Protein AF-A0A948KD17-F1 (afdb_monomer)

pLDDT: mean 96.48, std 3.89, range [73.0, 98.5]

Secondary structure (DSSP, 8-state):
-HHHHHHHHHHHHHHHTTSTTSTTHHHHHHHTTS-HHHHGGGTTSHHHHHHHHHHHHHHHHS---HHHHHHHHHHHHHHHHHHHHHHHHHH-

Radius of gyration: 13.57 Å; Cα contacts (8 Å, |Δi|>4): 105; chains: 1; bounding box: 33×27×33 Å

Solvent-accessible surface area (backbone atoms only — not comparable to full-atom values): 4802 Å² total; per-residue (Å²): 110,71,65,43,54,53,54,17,48,53,37,28,47,53,26,65,33,23,42,91,94,35,91,36,21,67,58,40,60,57,42,66,73,47,60,65,88,58,15,27,48,73,39,70,28,40,46,46,20,12,29,48,50,39,46,52,50,42,69,75,74,43,82,95,43,71,69,60,47,53,49,48,20,50,52,14,28,52,50,31,52,51,50,52,53,52,52,56,60,73,75,104

Sequence (92 aa):
MIEILKISLIAYMFVALGEKGKIFHFYRRMICRLPEWLCRPLGGCSICFTGQVCLWYFIITKPFNIVELLFFVSAGIFASMIYNKI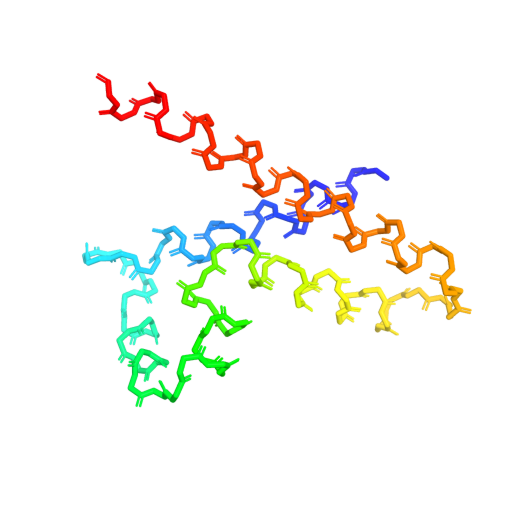YSFLIN

Structure (mmCIF, N/CA/C/O backbone):
data_AF-A0A948KD17-F1
#
_entry.id   AF-A0A948KD17-F1
#
loop_
_atom_site.group_PDB
_atom_site.id
_atom_site.type_symbol
_atom_site.label_atom_id
_atom_site.label_alt_id
_atom_site.label_comp_id
_atom_site.label_asym_id
_atom_site.label_entity_id
_atom_site.label_seq_id
_atom_site.pdbx_PDB_ins_code
_atom_site.Cartn_x
_atom_site.Cartn_y
_atom_site.Cartn_z
_atom_site.occupancy
_atom_site.B_iso_or_equiv
_atom_site.auth_seq_id
_atom_site.auth_comp_id
_atom_site.auth_asym_id
_atom_site.auth_atom_id
_atom_site.pdbx_PDB_model_num
ATOM 1 N N . MET A 1 1 ? -1.591 6.800 15.219 1.00 73.00 1 MET A N 1
ATOM 2 C CA . MET A 1 1 ? -0.824 7.704 14.324 1.00 73.00 1 MET A CA 1
ATOM 3 C C . MET A 1 1 ? 0.488 7.101 13.835 1.00 73.00 1 MET A C 1
ATOM 5 O O . MET A 1 1 ? 0.645 6.989 12.630 1.00 73.00 1 MET A O 1
ATOM 9 N N . ILE A 1 2 ? 1.408 6.672 14.712 1.00 91.75 2 ILE A N 1
ATOM 10 C CA . ILE A 1 2 ? 2.707 6.103 14.285 1.00 91.75 2 ILE A CA 1
ATOM 11 C C . ILE A 1 2 ? 2.540 4.878 13.365 1.00 91.75 2 ILE A C 1
ATOM 13 O O . ILE A 1 2 ? 3.262 4.753 12.381 1.00 91.75 2 ILE A O 1
ATOM 17 N N . GLU A 1 3 ? 1.575 3.998 13.651 1.00 94.56 3 GLU A N 1
ATOM 18 C CA . GLU A 1 3 ? 1.284 2.828 12.804 1.00 94.56 3 GLU A CA 1
ATOM 19 C C . GLU A 1 3 ? 0.906 3.223 11.372 1.00 94.56 3 GLU A C 1
ATOM 21 O O . GLU A 1 3 ? 1.457 2.663 10.432 1.00 94.56 3 GLU A O 1
ATOM 26 N N . ILE A 1 4 ? 0.039 4.232 11.207 1.00 95.94 4 ILE A N 1
ATOM 27 C CA . ILE A 1 4 ? -0.395 4.730 9.892 1.00 95.94 4 ILE A CA 1
ATOM 28 C C . ILE A 1 4 ? 0.827 5.121 9.066 1.00 95.94 4 ILE A C 1
ATOM 30 O O . ILE A 1 4 ? 0.976 4.625 7.958 1.00 95.94 4 ILE A O 1
ATOM 34 N N . LEU A 1 5 ? 1.726 5.929 9.642 1.00 97.25 5 LEU A N 1
ATOM 35 C CA . LEU A 1 5 ? 2.940 6.395 8.967 1.00 97.25 5 LEU A CA 1
ATOM 36 C C . LEU A 1 5 ? 3.871 5.243 8.577 1.00 97.25 5 LEU A C 1
ATOM 38 O O . LEU A 1 5 ? 4.403 5.231 7.470 1.00 97.25 5 LEU A O 1
ATOM 42 N N . LYS A 1 6 ? 4.068 4.263 9.468 1.00 97.88 6 LYS A N 1
ATOM 43 C CA . LYS A 1 6 ? 4.903 3.088 9.179 1.00 97.88 6 LYS A CA 1
ATOM 44 C C . LYS A 1 6 ? 4.333 2.287 8.010 1.00 97.88 6 LYS A C 1
ATOM 46 O O . LYS A 1 6 ? 5.054 1.994 7.060 1.00 97.88 6 LYS A O 1
ATOM 51 N N . ILE A 1 7 ? 3.043 1.959 8.067 1.00 98.19 7 ILE A N 1
ATOM 52 C CA . ILE A 1 7 ? 2.376 1.154 7.041 1.00 98.19 7 ILE A CA 1
ATOM 53 C C . ILE A 1 7 ? 2.318 1.907 5.709 1.00 98.19 7 ILE A C 1
ATOM 55 O O . ILE A 1 7 ? 2.663 1.336 4.673 1.00 98.19 7 ILE A O 1
ATOM 59 N N . SER A 1 8 ? 1.962 3.196 5.720 1.00 98.06 8 SER A N 1
ATOM 60 C CA . SER A 1 8 ? 1.918 4.009 4.504 1.00 98.06 8 SER A CA 1
ATOM 61 C C . SER A 1 8 ? 3.288 4.148 3.857 1.00 98.06 8 SER A C 1
ATOM 63 O O . SER A 1 8 ? 3.383 4.057 2.635 1.00 98.06 8 SER A O 1
ATOM 65 N N . LEU A 1 9 ? 4.349 4.329 4.652 1.00 98.25 9 LEU A N 1
ATOM 66 C CA . LEU A 1 9 ? 5.715 4.439 4.146 1.00 98.25 9 LEU A CA 1
ATOM 67 C C . LEU A 1 9 ? 6.192 3.121 3.531 1.00 98.25 9 LEU A C 1
ATOM 69 O O . LEU A 1 9 ? 6.736 3.133 2.432 1.00 98.25 9 LEU A O 1
ATOM 73 N N . ILE A 1 10 ? 5.955 1.984 4.193 1.00 98.19 10 ILE A N 1
ATOM 74 C CA . ILE A 1 10 ? 6.304 0.662 3.647 1.00 98.19 10 ILE A CA 1
ATOM 75 C C . ILE A 1 10 ? 5.581 0.430 2.315 1.00 98.19 10 ILE A C 1
ATOM 77 O O . ILE A 1 10 ? 6.216 0.055 1.328 1.00 98.19 10 ILE A O 1
ATOM 81 N N . ALA A 1 11 ? 4.274 0.705 2.260 1.00 98.31 11 ALA A N 1
ATOM 82 C CA . ALA A 1 11 ? 3.487 0.550 1.041 1.00 98.31 11 ALA A CA 1
ATOM 83 C C . ALA A 1 11 ? 3.971 1.479 -0.086 1.00 98.31 11 ALA A C 1
ATOM 85 O O . ALA A 1 11 ? 4.130 1.048 -1.228 1.00 98.31 11 ALA A O 1
ATOM 86 N N . TYR A 1 12 ? 4.272 2.738 0.235 1.00 98.12 12 TYR A N 1
ATOM 87 C CA . TYR A 1 12 ? 4.842 3.689 -0.715 1.00 98.12 12 TYR A CA 1
ATOM 88 C C . TYR A 1 12 ? 6.185 3.198 -1.270 1.00 98.12 12 TYR A C 1
ATOM 90 O O . TYR A 1 12 ? 6.387 3.162 -2.486 1.00 98.12 12 TYR A O 1
ATOM 98 N N . MET A 1 13 ? 7.089 2.776 -0.382 1.00 97.88 13 MET A N 1
ATOM 99 C CA . MET A 1 13 ? 8.421 2.303 -0.749 1.00 97.88 13 MET A CA 1
ATOM 100 C C . MET A 1 13 ? 8.362 1.051 -1.613 1.00 97.88 13 MET A C 1
ATOM 102 O O . MET A 1 13 ? 9.141 0.943 -2.554 1.00 97.88 13 MET A O 1
ATOM 106 N N . PHE A 1 14 ? 7.419 0.144 -1.360 1.00 98.00 14 PHE A N 1
ATOM 107 C CA . PHE A 1 14 ? 7.197 -1.022 -2.211 1.00 98.00 14 PHE A CA 1
ATOM 108 C C . PHE A 1 14 ? 6.937 -0.622 -3.673 1.00 98.00 14 PHE A C 1
ATOM 110 O O . PHE A 1 14 ? 7.573 -1.155 -4.584 1.00 98.00 14 PHE A O 1
ATOM 117 N N . VAL A 1 15 ? 6.079 0.379 -3.904 1.00 97.56 15 VAL A N 1
ATOM 118 C CA . VAL A 1 15 ? 5.804 0.892 -5.257 1.00 97.56 15 VAL A CA 1
ATOM 119 C C . VAL A 1 15 ? 7.008 1.638 -5.839 1.00 97.56 15 VAL A C 1
ATOM 121 O O . VAL A 1 15 ? 7.374 1.405 -6.995 1.00 97.56 15 VAL A O 1
ATOM 124 N N . ALA A 1 16 ? 7.665 2.490 -5.046 1.00 96.00 16 ALA A N 1
ATOM 125 C CA . ALA A 1 16 ? 8.840 3.255 -5.475 1.00 96.00 16 ALA A CA 1
ATOM 126 C C . ALA A 1 16 ? 10.022 2.348 -5.866 1.00 96.00 16 ALA A C 1
ATOM 128 O O . ALA A 1 16 ? 10.753 2.630 -6.819 1.00 96.00 16 ALA A O 1
ATOM 129 N N . LEU A 1 17 ? 10.191 1.229 -5.160 1.00 96.81 17 LEU A N 1
ATOM 130 C CA . LEU A 1 17 ? 11.171 0.178 -5.439 1.00 96.81 17 LEU A CA 1
ATOM 131 C C . LEU A 1 17 ? 10.741 -0.766 -6.578 1.00 96.81 17 LEU A C 1
ATOM 133 O O . LEU A 1 17 ? 11.488 -1.679 -6.928 1.00 96.81 17 LEU A O 1
ATOM 137 N N . GLY A 1 18 ? 9.572 -0.544 -7.183 1.00 96.75 18 GLY A N 1
ATOM 138 C CA . GLY A 1 18 ? 9.115 -1.238 -8.388 1.00 96.75 18 GLY A CA 1
ATOM 139 C C . GLY A 1 18 ? 9.620 -0.627 -9.702 1.00 96.75 18 GLY A C 1
ATOM 140 O O . GLY A 1 18 ? 9.404 -1.196 -10.772 1.00 96.75 18 GLY A O 1
ATOM 141 N N . GLU A 1 19 ? 10.253 0.547 -9.671 1.00 94.06 19 GLU A N 1
ATOM 142 C CA . GLU A 1 19 ? 10.818 1.182 -10.872 1.00 94.06 19 GLU A CA 1
ATOM 143 C C . GLU A 1 19 ? 11.914 0.341 -11.545 1.00 94.06 19 GLU A C 1
ATOM 145 O O . GLU A 1 19 ? 12.482 -0.579 -10.955 1.00 94.06 19 GLU A O 1
ATOM 150 N N . LYS A 1 20 ? 12.206 0.651 -12.815 1.00 94.75 20 LYS A N 1
ATOM 151 C CA . LYS A 1 20 ? 13.205 -0.074 -13.608 1.00 94.75 20 LYS A CA 1
ATOM 152 C C . LYS A 1 20 ? 14.565 -0.052 -12.906 1.00 94.75 20 LYS A C 1
ATOM 154 O O . LYS A 1 20 ? 15.064 1.007 -12.551 1.00 94.75 20 LYS A O 1
ATOM 159 N N . GLY A 1 21 ? 15.149 -1.236 -12.729 1.00 95.12 21 GLY A N 1
ATOM 160 C CA . GLY A 1 21 ? 16.445 -1.410 -12.067 1.00 95.12 21 GLY A CA 1
ATOM 161 C C . GLY A 1 21 ? 16.388 -1.546 -10.541 1.00 95.12 21 GLY A C 1
ATOM 162 O O . GLY A 1 21 ? 17.434 -1.726 -9.930 1.00 95.12 21 GLY A O 1
ATOM 163 N N . LYS A 1 22 ? 15.202 -1.501 -9.917 1.00 96.44 22 LYS A N 1
ATOM 164 C CA . LYS A 1 22 ? 15.037 -1.680 -8.465 1.00 96.44 22 LYS A CA 1
ATOM 165 C C . LYS A 1 22 ? 14.507 -3.078 -8.109 1.00 96.44 22 LYS A C 1
ATOM 167 O O . LYS A 1 22 ? 14.023 -3.816 -8.968 1.00 96.44 22 LYS A O 1
ATOM 172 N N . ILE A 1 23 ? 14.602 -3.444 -6.829 1.00 97.06 23 ILE A N 1
ATOM 173 C CA . ILE A 1 23 ? 14.378 -4.816 -6.334 1.00 97.06 23 ILE A CA 1
ATOM 174 C C . ILE A 1 23 ? 12.991 -5.393 -6.665 1.00 97.06 23 ILE A C 1
ATOM 176 O O . ILE A 1 23 ? 12.882 -6.575 -6.981 1.00 97.06 23 ILE A O 1
ATOM 180 N N . PHE A 1 24 ? 11.934 -4.575 -6.680 1.00 97.62 24 PHE A N 1
ATOM 181 C CA . PHE A 1 24 ? 10.573 -5.028 -6.997 1.00 97.62 24 PHE A CA 1
ATOM 182 C C . PHE A 1 24 ? 10.188 -4.811 -8.466 1.00 97.62 24 PHE A C 1
ATOM 184 O O . PHE A 1 24 ? 9.019 -4.953 -8.831 1.00 97.62 24 PHE A O 1
ATOM 191 N N . HIS A 1 25 ? 11.149 -4.504 -9.345 1.00 97.31 25 HIS A N 1
ATOM 192 C CA . HIS A 1 25 ? 10.870 -4.272 -10.762 1.00 97.31 25 HIS A CA 1
ATOM 193 C C . HIS A 1 25 ? 10.191 -5.464 -11.443 1.00 97.31 25 HIS A C 1
ATOM 195 O O . HIS A 1 25 ? 9.261 -5.290 -12.233 1.00 97.31 25 HIS A O 1
ATOM 201 N N . PHE A 1 26 ? 10.634 -6.680 -11.118 1.00 97.38 26 PHE A N 1
ATOM 202 C CA . PHE A 1 26 ? 10.041 -7.904 -11.650 1.00 97.38 26 PHE A CA 1
ATOM 203 C C . PHE A 1 26 ? 8.558 -8.019 -11.278 1.00 97.38 26 PHE A C 1
ATOM 205 O O . PHE A 1 26 ? 7.720 -8.230 -12.153 1.00 97.38 26 PHE A O 1
ATOM 212 N N . TYR A 1 27 ? 8.228 -7.784 -10.005 1.00 97.56 27 TYR A N 1
ATOM 213 C CA . TYR A 1 27 ? 6.848 -7.768 -9.527 1.00 97.56 27 TYR A CA 1
ATOM 214 C C . TYR A 1 27 ? 6.009 -6.719 -10.262 1.00 97.56 27 TYR A C 1
ATOM 216 O O . TYR A 1 27 ? 4.970 -7.060 -10.827 1.00 97.56 27 TYR A O 1
ATOM 224 N N . ARG A 1 28 ? 6.501 -5.473 -10.356 1.00 96.94 28 ARG A N 1
ATOM 225 C CA . ARG A 1 28 ? 5.806 -4.396 -11.077 1.00 96.94 28 ARG A CA 1
ATOM 226 C C . ARG A 1 28 ? 5.531 -4.778 -12.532 1.00 96.94 28 ARG A C 1
ATOM 228 O O . ARG A 1 28 ? 4.418 -4.601 -13.012 1.00 96.94 28 ARG A O 1
ATOM 235 N N . ARG A 1 29 ? 6.509 -5.367 -13.229 1.00 97.38 29 ARG A N 1
ATOM 236 C CA . ARG A 1 29 ? 6.329 -5.849 -14.610 1.00 97.38 29 ARG A CA 1
ATOM 237 C C . ARG A 1 29 ? 5.248 -6.918 -14.736 1.00 97.38 29 ARG A C 1
ATOM 239 O O . ARG A 1 29 ? 4.560 -6.930 -15.752 1.00 97.38 29 ARG A O 1
ATOM 246 N N . MET A 1 30 ? 5.119 -7.814 -13.758 1.00 97.88 30 MET A N 1
ATOM 247 C CA . MET A 1 30 ? 4.071 -8.835 -13.770 1.00 97.88 30 MET A CA 1
ATOM 248 C C . MET A 1 30 ? 2.688 -8.208 -13.594 1.00 97.88 30 MET A C 1
ATOM 250 O O . MET A 1 30 ? 1.814 -8.440 -14.427 1.00 97.88 30 MET A O 1
ATOM 254 N N . ILE A 1 31 ? 2.497 -7.375 -12.566 1.00 97.62 31 ILE A N 1
ATOM 255 C CA . ILE A 1 31 ? 1.182 -6.784 -12.275 1.00 97.62 31 ILE A CA 1
ATOM 256 C C . ILE A 1 31 ? 0.742 -5.762 -13.327 1.00 97.62 31 ILE A C 1
ATOM 258 O O . ILE A 1 31 ? -0.450 -5.637 -13.583 1.00 97.62 31 ILE A O 1
ATOM 262 N N . CYS A 1 32 ? 1.676 -5.088 -14.006 1.00 96.25 32 CYS A N 1
ATOM 263 C CA . CYS A 1 32 ? 1.356 -4.158 -15.092 1.00 96.25 32 CYS A CA 1
ATOM 264 C C . CYS A 1 32 ? 0.813 -4.838 -16.360 1.00 96.25 32 CYS A C 1
ATOM 266 O O . CYS A 1 32 ? 0.410 -4.137 -17.281 1.00 96.25 32 CYS A O 1
ATOM 268 N N . ARG A 1 33 ? 0.783 -6.177 -16.423 1.00 97.75 33 ARG A N 1
ATOM 269 C CA . ARG A 1 33 ? 0.079 -6.924 -17.482 1.00 97.75 33 ARG A CA 1
ATOM 270 C C . ARG A 1 33 ? -1.414 -7.097 -17.199 1.00 97.75 33 ARG A C 1
ATOM 272 O O . ARG A 1 33 ? -2.150 -7.523 -18.082 1.00 97.75 33 ARG A O 1
ATOM 279 N N . LEU A 1 34 ? -1.846 -6.827 -15.969 1.00 97.81 34 LEU A N 1
ATOM 280 C CA . LEU A 1 34 ? -3.241 -6.925 -15.557 1.00 97.81 34 LEU A CA 1
ATOM 281 C C . LEU A 1 34 ? -4.015 -5.665 -15.979 1.00 97.81 34 LEU A C 1
ATOM 283 O O . LEU A 1 34 ? -3.405 -4.610 -16.177 1.00 97.81 34 LEU A O 1
ATOM 287 N N . PRO A 1 35 ? -5.356 -5.736 -16.056 1.00 98.06 35 PRO A N 1
ATOM 288 C CA . PRO A 1 35 ? -6.195 -4.557 -16.241 1.00 98.06 35 PRO A CA 1
ATOM 289 C C . PRO A 1 35 ? -5.890 -3.463 -15.212 1.00 98.06 35 PRO A C 1
ATOM 291 O O . PRO A 1 35 ? -5.574 -3.755 -14.056 1.00 98.06 35 PRO A O 1
ATOM 294 N N . GLU A 1 36 ? -6.031 -2.197 -15.609 1.00 96.25 36 GLU A N 1
ATOM 295 C CA . GLU A 1 36 ? -5.629 -1.047 -14.788 1.00 96.25 36 GLU A CA 1
ATOM 296 C C . GLU A 1 36 ? -6.275 -1.044 -13.393 1.00 96.25 36 GLU A C 1
ATOM 298 O O . GLU A 1 36 ? -5.594 -0.778 -12.399 1.00 96.25 36 GLU A O 1
ATOM 303 N N . TRP A 1 37 ? -7.560 -1.403 -13.312 1.00 96.31 37 TRP A N 1
ATOM 304 C CA . TRP A 1 37 ? -8.313 -1.458 -12.055 1.00 96.31 37 TRP A CA 1
ATOM 305 C C . TRP A 1 37 ? -7.714 -2.436 -11.036 1.00 96.31 37 TRP A C 1
ATOM 307 O O . TRP A 1 37 ? -7.864 -2.224 -9.837 1.00 96.31 37 TRP A O 1
ATOM 317 N N . LEU A 1 38 ? -7.006 -3.471 -11.500 1.00 96.69 38 LEU A N 1
ATOM 318 C CA . LEU A 1 38 ? -6.341 -4.461 -10.656 1.00 96.69 38 LEU A CA 1
ATOM 319 C C . LEU A 1 38 ? -4.857 -4.127 -10.458 1.00 96.69 38 LEU A C 1
ATOM 321 O O . LEU A 1 38 ? -4.330 -4.247 -9.356 1.00 96.69 38 LEU A O 1
ATOM 325 N N . CYS A 1 39 ? -4.188 -3.646 -11.505 1.00 98.00 39 CYS A N 1
ATOM 326 C CA . CYS A 1 39 ? -2.789 -3.229 -11.450 1.00 98.00 39 CYS A CA 1
ATOM 327 C C . CYS A 1 39 ? -2.559 -2.113 -10.414 1.00 98.00 39 CYS A C 1
ATOM 329 O O . CYS A 1 39 ? -1.639 -2.200 -9.596 1.00 98.00 39 CYS A O 1
ATOM 331 N N . ARG A 1 40 ? -3.408 -1.075 -10.404 1.00 97.50 40 ARG A N 1
ATOM 332 C CA . ARG A 1 40 ? -3.278 0.080 -9.498 1.00 97.50 40 ARG A CA 1
ATOM 333 C C . ARG A 1 40 ? -3.219 -0.315 -8.012 1.00 97.50 40 ARG A C 1
ATOM 335 O O . ARG A 1 40 ? -2.208 0.010 -7.383 1.00 97.50 40 ARG A O 1
ATOM 342 N N . PRO A 1 41 ? -4.225 -1.006 -7.438 1.00 97.31 41 PRO A N 1
ATOM 343 C CA . PRO A 1 41 ? -4.227 -1.382 -6.024 1.00 97.31 41 PRO A CA 1
ATOM 344 C C . PRO A 1 41 ? -3.230 -2.489 -5.670 1.00 97.31 41 PRO A C 1
ATOM 346 O O . PRO A 1 41 ? -3.011 -2.706 -4.486 1.00 97.31 41 PRO A O 1
ATOM 349 N N . LEU A 1 42 ? -2.621 -3.174 -6.648 1.00 97.44 42 LEU A N 1
ATOM 350 C CA . LEU A 1 42 ? -1.576 -4.182 -6.418 1.00 97.44 42 LEU A CA 1
ATOM 351 C C . LEU A 1 42 ? -0.152 -3.611 -6.399 1.00 97.44 42 LEU A C 1
ATOM 353 O O . LEU A 1 42 ? 0.795 -4.348 -6.166 1.00 97.44 42 LEU A O 1
ATOM 357 N N . GLY A 1 43 ? 0.032 -2.311 -6.626 1.00 96.75 43 GLY A N 1
ATOM 358 C CA . GLY A 1 43 ? 1.361 -1.687 -6.606 1.00 96.75 43 GLY A CA 1
ATOM 359 C C . GLY A 1 43 ? 1.720 -0.939 -7.886 1.00 96.75 43 GLY A C 1
ATOM 360 O O . GLY A 1 43 ? 2.848 -0.475 -8.030 1.00 96.75 43 GLY A O 1
ATOM 361 N N . GLY A 1 44 ? 0.772 -0.789 -8.816 1.00 96.69 44 GLY A N 1
ATOM 362 C CA . GLY A 1 44 ? 0.904 0.103 -9.969 1.00 96.69 44 GLY A CA 1
ATOM 363 C C . GLY A 1 44 ? 0.764 1.589 -9.613 1.00 96.69 44 GLY A C 1
ATOM 364 O O . GLY A 1 44 ? 1.235 2.439 -10.365 1.00 96.69 44 GLY A O 1
ATOM 365 N N . CYS A 1 45 ? 0.150 1.913 -8.470 1.00 97.12 45 CYS A N 1
ATOM 366 C CA . CYS A 1 45 ? -0.013 3.274 -7.958 1.00 97.12 45 CYS A CA 1
ATOM 367 C C . CYS A 1 45 ? 0.275 3.310 -6.451 1.00 97.12 45 CYS A C 1
ATOM 369 O O . CYS A 1 45 ? -0.336 2.554 -5.697 1.00 97.12 45 CYS A O 1
ATOM 371 N N . SER A 1 46 ? 1.167 4.204 -6.005 1.00 97.50 46 SER A N 1
ATOM 372 C CA . SER A 1 46 ? 1.562 4.321 -4.591 1.00 97.50 46 SER A CA 1
ATOM 373 C C . SER A 1 46 ? 0.375 4.666 -3.695 1.00 97.50 46 SER A C 1
ATOM 375 O O . SER A 1 46 ? 0.185 4.040 -2.660 1.00 97.50 46 SER A O 1
ATOM 377 N N . ILE A 1 47 ? -0.485 5.585 -4.133 1.00 98.06 47 ILE A N 1
ATOM 378 C CA . ILE A 1 47 ? -1.665 6.018 -3.375 1.00 98.06 47 ILE A CA 1
ATOM 379 C C . ILE A 1 47 ? -2.688 4.877 -3.254 1.00 98.06 47 ILE A C 1
ATOM 381 O O . ILE A 1 47 ? -3.164 4.584 -2.157 1.00 98.06 47 ILE A O 1
ATOM 385 N N . CYS A 1 48 ? -2.999 4.200 -4.366 1.00 98.00 48 CYS A N 1
ATOM 386 C CA . CYS A 1 48 ? -3.964 3.097 -4.379 1.00 98.00 48 CYS A CA 1
ATOM 387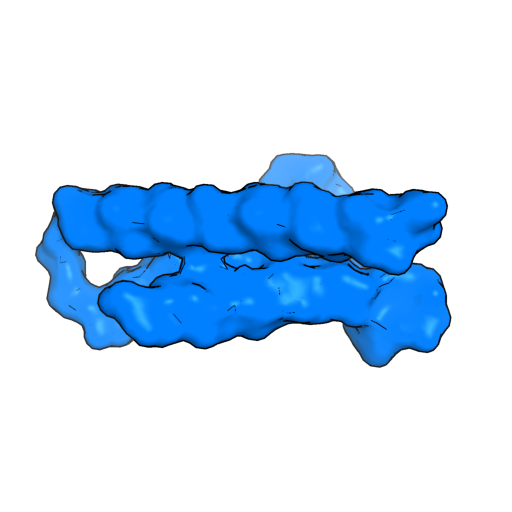 C C . CYS A 1 48 ? -3.472 1.904 -3.554 1.00 98.00 48 CYS A C 1
ATOM 389 O O . CYS A 1 48 ? -4.232 1.352 -2.762 1.00 98.00 48 CYS A O 1
ATOM 391 N N . PHE A 1 49 ? -2.203 1.522 -3.723 1.00 98.31 49 PHE A N 1
ATOM 392 C CA . PHE A 1 49 ? -1.602 0.420 -2.977 1.00 98.31 49 PHE A CA 1
ATOM 393 C C . PHE A 1 49 ? -1.547 0.726 -1.478 1.00 98.31 49 PHE A C 1
ATOM 395 O O . PHE A 1 49 ? -1.935 -0.119 -0.677 1.00 98.31 49 PHE A O 1
ATOM 402 N N . THR A 1 50 ? -1.164 1.947 -1.080 1.00 98.50 50 THR A N 1
ATOM 403 C CA . THR A 1 50 ? -1.222 2.366 0.329 1.00 98.50 50 THR A CA 1
ATOM 404 C C . THR A 1 50 ? -2.633 2.237 0.900 1.00 98.50 50 THR A C 1
ATOM 406 O O . THR A 1 50 ? -2.788 1.658 1.972 1.00 98.50 50 THR A O 1
ATOM 409 N N . GLY A 1 51 ? -3.663 2.715 0.191 1.00 98.06 51 GLY A N 1
ATOM 410 C CA . GLY A 1 51 ? -5.052 2.576 0.637 1.00 98.06 51 GLY A CA 1
ATOM 411 C C . GLY A 1 51 ? -5.458 1.114 0.846 1.00 98.06 51 GLY A C 1
ATOM 412 O O . GLY A 1 51 ? -5.991 0.767 1.900 1.00 98.06 51 GLY A O 1
ATOM 413 N N . GLN A 1 52 ? -5.126 0.249 -0.116 1.00 97.94 52 GLN A N 1
ATOM 414 C CA . GLN A 1 52 ? -5.404 -1.187 -0.052 1.00 97.94 52 GLN A CA 1
ATOM 415 C C . GLN A 1 52 ? -4.685 -1.865 1.125 1.00 97.94 52 GLN A C 1
ATOM 417 O O . GLN A 1 52 ? -5.292 -2.642 1.859 1.00 97.94 52 GLN A O 1
ATOM 422 N N . VAL A 1 53 ? -3.404 -1.558 1.346 1.00 98.38 53 VAL A N 1
ATOM 423 C CA . VAL A 1 53 ? -2.624 -2.118 2.460 1.00 98.38 53 VAL A CA 1
ATOM 424 C C . VAL A 1 53 ? -3.156 -1.628 3.808 1.00 98.38 53 VAL A C 1
ATOM 426 O O . VAL A 1 53 ? -3.315 -2.434 4.720 1.00 98.38 53 VAL A O 1
ATOM 429 N N . CYS A 1 54 ? -3.474 -0.337 3.942 1.00 98.31 54 CYS A N 1
ATOM 430 C CA . CYS A 1 54 ? -4.063 0.212 5.164 1.00 98.31 54 CYS A CA 1
ATOM 431 C C . CYS A 1 54 ? -5.423 -0.426 5.484 1.00 98.31 54 CYS A C 1
ATOM 433 O O . CYS A 1 54 ? -5.681 -0.731 6.647 1.00 98.31 54 CYS A O 1
ATOM 435 N N . LEU A 1 55 ? -6.258 -0.663 4.465 1.00 98.19 55 LEU A N 1
ATOM 436 C CA . LEU A 1 55 ? -7.553 -1.332 4.602 1.00 98.19 55 LEU A CA 1
ATOM 437 C C . LEU A 1 55 ? -7.380 -2.746 5.164 1.00 98.19 55 LEU A C 1
ATOM 439 O O . LEU A 1 55 ? -7.955 -3.071 6.202 1.00 98.19 55 LEU A O 1
ATOM 443 N N . TRP A 1 56 ? -6.552 -3.571 4.517 1.00 98.19 56 TRP A N 1
ATOM 444 C CA . TRP A 1 56 ? -6.330 -4.950 4.957 1.00 98.19 56 TRP A CA 1
ATOM 445 C C . TRP A 1 56 ? -5.642 -5.032 6.313 1.00 98.19 56 TRP A C 1
ATOM 447 O O . TRP A 1 56 ? -6.039 -5.840 7.148 1.00 98.19 56 TRP A O 1
ATOM 457 N N . TYR A 1 57 ? -4.654 -4.172 6.566 1.00 97.88 57 TYR A N 1
ATOM 458 C CA . TYR A 1 57 ? -3.999 -4.101 7.867 1.00 97.88 57 TYR A CA 1
ATOM 459 C C . TYR A 1 57 ? -5.010 -3.825 8.984 1.00 97.88 57 TYR A C 1
ATOM 461 O O . TYR A 1 57 ? -5.005 -4.527 9.995 1.00 97.88 57 TYR A O 1
ATOM 469 N N . PHE A 1 58 ? -5.902 -2.846 8.797 1.00 97.81 58 PHE A N 1
ATOM 470 C CA . PHE A 1 58 ? -6.925 -2.525 9.789 1.00 97.81 58 PHE A CA 1
ATOM 471 C C . PHE A 1 58 ? -7.879 -3.706 10.009 1.00 97.81 58 PHE A C 1
ATOM 473 O O . PHE A 1 58 ? -8.067 -4.114 11.151 1.00 97.81 58 PHE A O 1
ATOM 480 N N . ILE A 1 59 ? -8.412 -4.299 8.931 1.00 97.69 59 ILE A N 1
ATOM 481 C CA . ILE A 1 59 ? -9.338 -5.446 9.001 1.00 97.69 59 ILE A CA 1
ATOM 482 C C . ILE A 1 59 ? -8.727 -6.630 9.766 1.00 97.69 59 ILE A C 1
ATOM 484 O O . ILE A 1 59 ? -9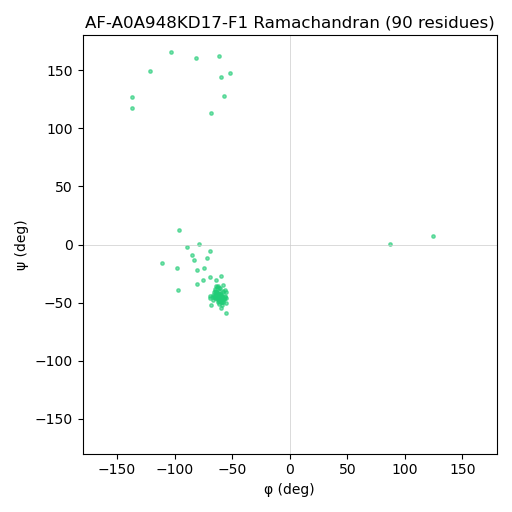.428 -7.300 10.515 1.00 97.69 59 ILE A O 1
ATOM 488 N N . ILE A 1 60 ? -7.432 -6.897 9.576 1.00 97.81 60 ILE A N 1
ATOM 489 C CA . ILE A 1 60 ? -6.756 -8.053 10.181 1.00 97.81 60 ILE A CA 1
ATOM 490 C C . ILE A 1 60 ? -6.367 -7.793 11.644 1.00 97.81 60 ILE A C 1
ATOM 492 O O . ILE A 1 60 ? -6.347 -8.726 12.444 1.00 97.81 60 ILE A O 1
ATOM 496 N N . THR A 1 61 ? -6.010 -6.556 12.002 1.00 97.38 61 THR A N 1
ATOM 497 C CA . THR A 1 61 ? -5.330 -6.269 13.282 1.00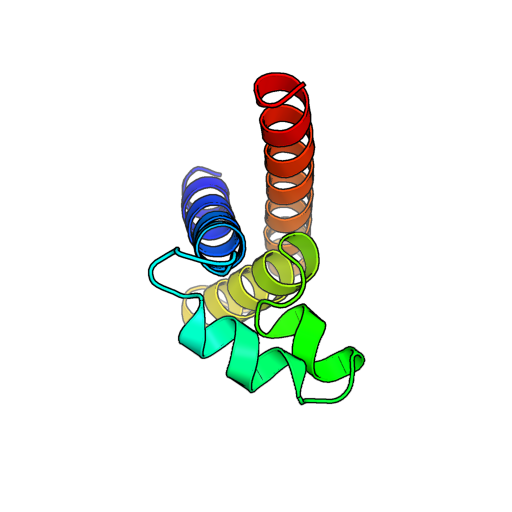 97.38 61 THR A CA 1
ATOM 498 C C . THR A 1 61 ? -6.161 -5.493 14.296 1.00 97.38 61 THR A C 1
ATOM 500 O O . THR A 1 61 ? -5.781 -5.440 15.467 1.00 97.38 61 THR A O 1
ATOM 503 N N . LYS A 1 62 ? -7.265 -4.870 13.879 1.00 93.62 62 LYS A N 1
ATOM 504 C CA . LYS A 1 62 ? -8.096 -4.018 14.735 1.00 93.62 62 LYS A CA 1
ATOM 505 C C . LYS A 1 62 ? -9.530 -4.554 14.794 1.00 93.62 62 LYS A C 1
ATOM 507 O O . LYS A 1 62 ? -10.006 -5.143 13.823 1.00 93.62 62 LYS A O 1
ATOM 512 N N . PRO A 1 63 ? -10.246 -4.346 15.912 1.00 95.94 63 PRO A N 1
ATOM 513 C CA . PRO A 1 63 ? -11.680 -4.601 15.952 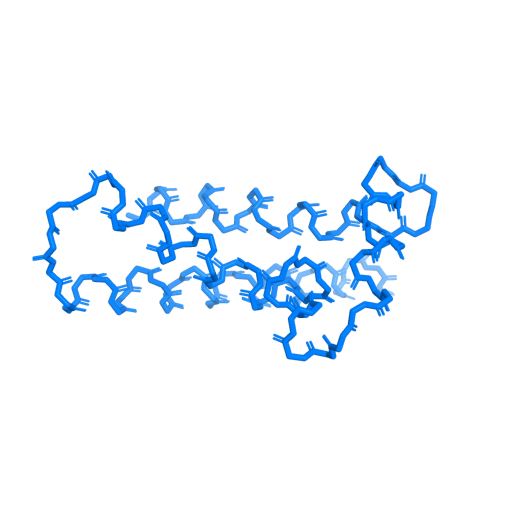1.00 95.94 63 PRO A CA 1
ATOM 514 C C . PRO A 1 63 ? -12.397 -3.735 14.910 1.00 95.94 63 PRO A C 1
ATOM 516 O O . PRO A 1 63 ? -12.012 -2.591 14.660 1.00 95.94 63 PRO A O 1
ATOM 519 N N . PHE A 1 64 ? -13.444 -4.280 14.291 1.00 94.62 64 PHE A N 1
ATOM 520 C CA . PHE A 1 64 ? -14.145 -3.576 13.225 1.00 94.62 64 PHE A CA 1
ATOM 521 C C . PHE A 1 64 ? -14.894 -2.350 13.765 1.00 94.62 64 PHE A C 1
ATOM 523 O O . PHE A 1 64 ? -15.881 -2.470 14.489 1.00 94.62 64 PHE A O 1
ATOM 530 N N . ASN A 1 65 ? -14.438 -1.168 13.356 1.00 97.62 65 ASN A N 1
ATOM 531 C CA . ASN A 1 65 ? -15.114 0.109 13.533 1.00 97.62 65 ASN A CA 1
ATOM 532 C C . ASN A 1 65 ? -14.995 0.887 12.218 1.00 97.62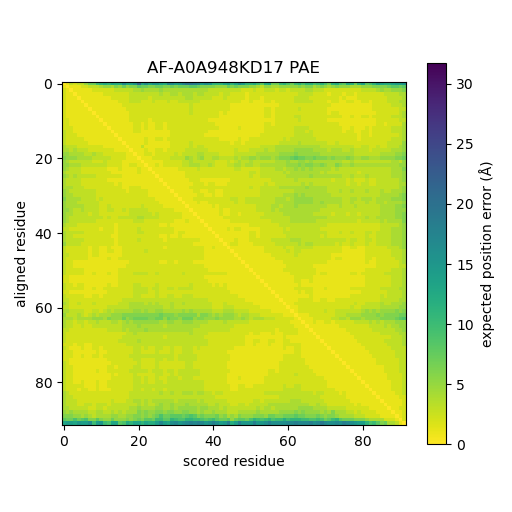 65 ASN A C 1
ATOM 534 O O . ASN A 1 65 ? -13.893 1.214 11.780 1.00 97.62 65 ASN A O 1
ATOM 538 N N . ILE A 1 66 ? -16.130 1.175 11.578 1.00 97.38 66 ILE A N 1
ATOM 539 C CA . ILE A 1 66 ? -16.149 1.794 10.249 1.00 97.38 66 ILE A CA 1
ATOM 540 C C . ILE A 1 66 ? -15.544 3.204 10.240 1.00 97.38 66 ILE A C 1
ATOM 542 O O . ILE A 1 66 ? -14.863 3.568 9.285 1.00 97.38 66 ILE A O 1
ATOM 546 N N . VAL A 1 67 ? -15.743 3.989 11.303 1.00 98.19 67 VAL A N 1
ATOM 547 C CA . VAL A 1 67 ? -15.228 5.363 11.393 1.00 98.19 67 VAL A CA 1
ATOM 548 C C . VAL A 1 67 ? -13.710 5.342 11.522 1.00 98.19 67 VAL A C 1
ATOM 550 O O . VAL A 1 67 ? -13.012 6.055 10.800 1.00 98.19 67 VAL A O 1
ATOM 553 N N . GLU A 1 68 ? -13.190 4.482 12.397 1.00 97.44 68 GLU A N 1
ATOM 554 C CA . GLU A 1 68 ? -11.747 4.310 12.569 1.00 97.44 68 GLU A CA 1
ATOM 555 C C . GLU A 1 68 ? -11.090 3.740 11.314 1.00 97.44 68 GLU A C 1
ATOM 557 O O . GLU A 1 68 ? -10.029 4.220 10.920 1.00 97.44 68 GLU A O 1
ATOM 562 N N . LEU A 1 69 ? -11.736 2.778 10.648 1.00 97.31 69 LEU A N 1
ATOM 563 C CA . LEU A 1 69 ? -11.265 2.229 9.382 1.00 97.31 69 LEU A CA 1
ATOM 564 C C . LEU A 1 69 ? -11.138 3.327 8.318 1.00 97.31 69 LEU A C 1
ATOM 566 O O . LEU A 1 69 ? -10.077 3.482 7.709 1.00 97.31 69 LEU A O 1
ATOM 570 N N . LEU A 1 70 ? -12.205 4.106 8.108 1.00 98.25 70 LEU A N 1
ATOM 571 C CA . LEU A 1 70 ? -12.219 5.192 7.127 1.00 98.25 70 LEU A CA 1
ATOM 572 C C . LEU A 1 70 ? -11.146 6.235 7.440 1.00 98.25 70 LEU A C 1
ATOM 574 O O . LEU A 1 70 ? -10.415 6.648 6.537 1.00 98.25 70 LEU A O 1
ATOM 578 N N . PHE A 1 71 ? -11.004 6.623 8.710 1.00 98.06 71 PHE A N 1
ATOM 579 C CA . PHE A 1 71 ? -9.958 7.547 9.137 1.00 98.06 71 PHE A CA 1
ATOM 580 C C . PHE A 1 71 ? -8.556 6.974 8.886 1.00 98.06 71 PHE A C 1
ATOM 582 O O . PHE A 1 71 ? -7.707 7.655 8.313 1.00 98.06 71 PHE A O 1
ATOM 589 N N . PHE A 1 72 ? -8.312 5.717 9.260 1.00 97.94 72 PHE A N 1
ATOM 590 C CA . PHE A 1 72 ? -7.011 5.062 9.129 1.00 97.94 72 PHE A CA 1
ATOM 591 C C . PHE A 1 72 ? -6.568 4.960 7.665 1.00 97.94 72 PHE A C 1
ATOM 593 O O . PHE A 1 72 ? -5.444 5.337 7.325 1.00 97.94 72 PHE A O 1
ATOM 600 N N . VAL A 1 73 ? -7.463 4.501 6.786 1.00 98.25 73 VAL A N 1
ATOM 601 C CA . VAL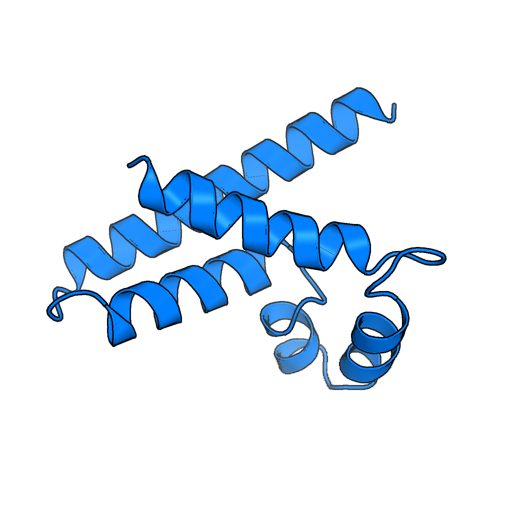 A 1 73 ? -7.202 4.387 5.344 1.00 98.25 73 VAL A CA 1
ATOM 602 C C . VAL A 1 73 ? -6.984 5.764 4.719 1.00 98.25 73 VAL A C 1
ATOM 604 O O . VAL A 1 73 ? -6.007 5.956 3.993 1.00 98.25 73 VAL A O 1
ATOM 607 N N . SER A 1 74 ? -7.836 6.743 5.040 1.00 98.44 74 SER A N 1
ATOM 608 C CA . SER A 1 74 ? -7.724 8.103 4.493 1.00 98.44 74 SER A CA 1
ATOM 609 C C . SER A 1 74 ? -6.431 8.789 4.931 1.00 98.44 74 SER A C 1
ATOM 611 O O . SER A 1 74 ? -5.754 9.411 4.114 1.00 98.44 74 SER A O 1
ATOM 613 N N . ALA A 1 75 ? -6.035 8.627 6.196 1.00 98.38 75 ALA A N 1
ATOM 614 C CA . ALA A 1 75 ? -4.779 9.159 6.711 1.00 98.38 75 ALA A CA 1
ATOM 615 C C . ALA A 1 75 ? -3.556 8.511 6.038 1.00 98.38 75 ALA A C 1
ATOM 617 O O . ALA A 1 75 ? -2.591 9.208 5.726 1.00 98.38 75 ALA A O 1
ATOM 618 N N . GLY A 1 76 ? -3.599 7.203 5.757 1.00 98.44 76 GLY A N 1
ATOM 619 C CA . GLY A 1 76 ? -2.547 6.512 5.005 1.00 98.44 76 GLY A CA 1
ATOM 620 C C . GLY A 1 76 ? -2.426 7.010 3.561 1.00 98.44 76 GLY A C 1
ATOM 621 O O . GLY A 1 76 ? -1.323 7.293 3.089 1.00 98.44 76 GLY A O 1
ATOM 622 N N . ILE A 1 77 ? -3.561 7.182 2.874 1.00 98.50 77 ILE A N 1
ATOM 623 C CA . ILE A 1 77 ? -3.638 7.778 1.529 1.00 98.50 77 ILE A CA 1
ATOM 624 C C . ILE A 1 77 ? -3.038 9.188 1.530 1.00 98.50 77 ILE A C 1
ATOM 626 O O . ILE A 1 77 ? -2.170 9.488 0.708 1.00 98.50 77 ILE A O 1
ATOM 630 N N . PHE A 1 78 ? -3.445 10.029 2.481 1.00 98.44 78 PHE A N 1
ATOM 631 C CA . PHE A 1 78 ? -2.938 11.391 2.623 1.00 98.44 78 PHE A CA 1
ATOM 632 C C . PHE A 1 78 ? -1.420 11.421 2.860 1.00 98.44 78 PHE A C 1
ATOM 634 O O . PHE A 1 78 ? -0.705 12.176 2.201 1.00 98.44 78 PHE A O 1
ATOM 641 N N . ALA A 1 79 ? -0.897 10.545 3.723 1.00 98.19 79 ALA A N 1
ATOM 642 C CA . ALA A 1 79 ? 0.543 10.414 3.936 1.00 98.19 79 ALA A CA 1
ATOM 643 C C . ALA A 1 79 ? 1.289 10.017 2.646 1.00 98.19 79 ALA A C 1
ATOM 645 O O . ALA A 1 79 ? 2.314 10.611 2.321 1.00 98.19 79 ALA A O 1
ATOM 646 N N . SER A 1 80 ? 0.744 9.081 1.860 1.00 97.88 80 SER A N 1
ATOM 647 C CA . SER A 1 80 ? 1.308 8.679 0.559 1.00 97.88 80 SER A CA 1
ATOM 648 C C . SER A 1 80 ? 1.357 9.840 -0.448 1.00 97.88 80 SER A C 1
ATOM 650 O O . SER A 1 80 ? 2.333 9.995 -1.186 1.00 97.88 80 SER A O 1
ATOM 652 N N . MET A 1 81 ? 0.347 10.719 -0.445 1.00 98.12 81 MET A N 1
ATOM 653 C CA . MET A 1 81 ? 0.354 11.945 -1.255 1.00 98.12 81 MET A CA 1
ATOM 654 C C . MET A 1 81 ? 1.467 12.912 -0.834 1.00 98.12 81 MET A C 1
ATOM 656 O O . MET A 1 81 ? 2.145 13.470 -1.700 1.00 98.12 81 MET A O 1
ATOM 660 N N . ILE A 1 82 ? 1.696 13.074 0.474 1.00 98.06 82 ILE A N 1
ATOM 661 C CA . ILE A 1 82 ? 2.813 13.873 0.997 1.00 98.06 82 ILE A CA 1
ATOM 662 C C . ILE A 1 82 ? 4.149 13.290 0.524 1.00 98.06 82 ILE A C 1
ATOM 664 O O . ILE A 1 82 ? 4.989 14.034 0.019 1.00 98.06 82 ILE A O 1
ATOM 668 N N . TYR A 1 83 ? 4.339 11.970 0.620 1.00 97.50 83 TYR A N 1
ATOM 669 C CA . TYR A 1 83 ? 5.575 11.31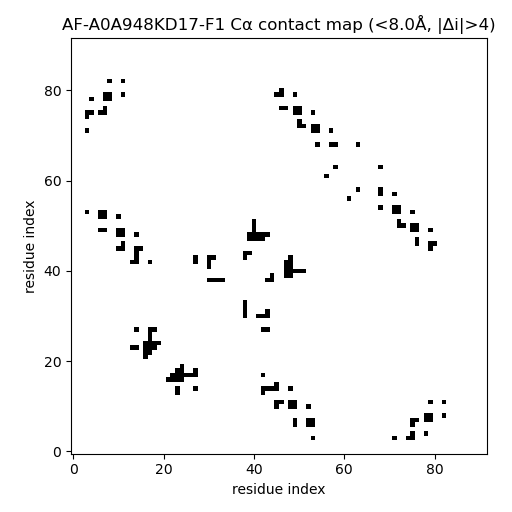9 0.173 1.00 97.50 83 TYR A CA 1
ATOM 670 C C . TYR A 1 83 ? 5.835 11.539 -1.317 1.00 97.50 83 TYR A C 1
ATOM 672 O O . TYR A 1 83 ? 6.947 11.917 -1.679 1.00 97.50 83 TYR A O 1
ATOM 680 N N . ASN A 1 84 ? 4.812 11.387 -2.168 1.00 95.19 84 ASN A N 1
ATOM 681 C CA . ASN A 1 84 ? 4.918 11.684 -3.600 1.00 95.19 84 ASN A CA 1
ATOM 682 C C . ASN A 1 84 ? 5.371 13.134 -3.834 1.00 95.19 84 ASN A C 1
ATOM 684 O O . ASN A 1 84 ? 6.263 13.381 -4.646 1.00 95.19 84 ASN A O 1
ATOM 688 N N . LYS A 1 85 ? 4.780 14.100 -3.112 1.00 96.62 85 LYS A N 1
ATOM 689 C CA . LYS A 1 85 ? 5.127 15.518 -3.261 1.00 96.62 85 LYS A CA 1
ATOM 690 C C . LYS A 1 85 ? 6.573 15.790 -2.844 1.00 96.62 85 LYS A C 1
ATOM 692 O O . LYS A 1 85 ? 7.294 16.438 -3.598 1.00 96.62 85 LYS A O 1
ATOM 697 N N . ILE A 1 86 ? 7.009 15.250 -1.705 1.00 96.31 86 ILE A N 1
ATOM 698 C CA . ILE A 1 86 ? 8.394 15.368 -1.224 1.00 96.31 86 ILE A CA 1
ATOM 699 C C . ILE A 1 86 ? 9.366 14.726 -2.219 1.00 96.31 86 ILE A C 1
ATOM 701 O O . ILE A 1 86 ? 10.341 15.354 -2.614 1.00 96.31 86 ILE A O 1
ATOM 705 N N . TYR A 1 87 ? 9.086 13.505 -2.674 1.00 92.50 87 TYR A N 1
ATOM 706 C CA . TYR A 1 87 ? 9.931 12.791 -3.631 1.00 92.50 87 TYR A CA 1
ATOM 707 C C . TYR A 1 87 ? 10.087 13.564 -4.944 1.00 92.50 87 TYR A C 1
ATOM 709 O O . TYR A 1 87 ? 11.200 13.726 -5.436 1.00 92.50 87 TYR A O 1
ATOM 717 N N . SER A 1 88 ? 8.987 14.116 -5.469 1.00 92.44 88 SER A N 1
ATOM 718 C CA . SER A 1 88 ? 9.021 14.952 -6.674 1.00 92.44 88 SER A CA 1
ATOM 719 C C . SER A 1 88 ? 9.808 16.251 -6.489 1.00 92.44 88 SER A C 1
ATOM 721 O O . SER A 1 88 ? 10.390 16.748 -7.444 1.00 92.44 88 SER A O 1
ATOM 723 N N . PHE A 1 89 ? 9.831 16.806 -5.275 1.00 95.38 89 PHE A N 1
ATOM 724 C CA . PHE A 1 8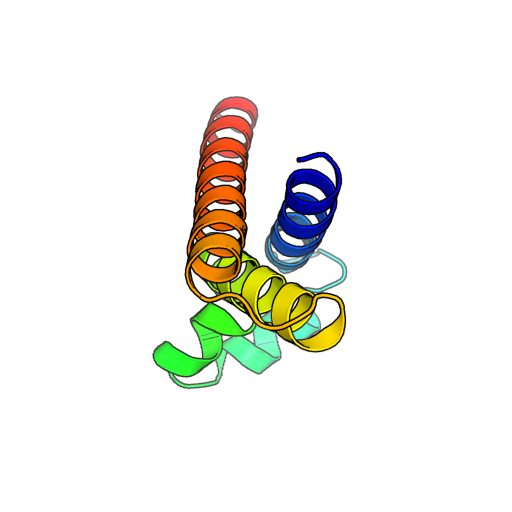9 ? 10.607 18.002 -4.958 1.00 95.38 89 PHE A CA 1
ATOM 725 C C . PHE A 1 89 ? 12.105 17.704 -4.825 1.00 95.38 89 PHE A C 1
ATOM 727 O O . PHE A 1 89 ? 12.910 18.567 -5.122 1.00 95.38 89 PHE A O 1
ATOM 734 N N . LEU A 1 90 ? 12.481 16.501 -4.385 1.00 92.50 90 LEU A N 1
ATOM 735 C CA . LEU A 1 90 ? 13.885 16.112 -4.205 1.00 92.50 90 LEU A CA 1
ATOM 736 C C . LEU A 1 90 ? 14.589 15.693 -5.504 1.00 92.50 90 LEU A C 1
ATOM 738 O O . LEU A 1 90 ? 15.815 15.649 -5.535 1.00 92.50 90 LEU A O 1
ATOM 742 N N . ILE A 1 91 ? 13.831 15.296 -6.528 1.00 88.19 91 ILE A N 1
ATOM 743 C CA . ILE A 1 91 ? 14.372 14.813 -7.812 1.00 88.19 91 ILE A CA 1
ATOM 744 C C . ILE A 1 91 ? 14.397 15.903 -8.888 1.00 88.19 91 ILE A C 1
ATOM 746 O O . ILE A 1 91 ? 15.143 15.766 -9.857 1.00 88.19 91 ILE A O 1
ATOM 750 N N . ASN A 1 92 ? 13.601 16.961 -8.718 1.00 73.25 92 ASN A N 1
ATOM 751 C CA . ASN A 1 92 ? 13.697 18.184 -9.517 1.00 73.25 92 ASN A CA 1
ATOM 752 C C . ASN A 1 92 ? 14.735 19.130 -8.914 1.00 73.25 92 ASN A C 1
ATOM 754 O O . ASN A 1 92 ? 15.395 19.830 -9.710 1.00 73.25 92 ASN A O 1
#

Foldseek 3Di:
DVVLLVLLVVLLVLLVQCDPPGDVVVVLVVLVVDPPVRSCCSRVPSLNVQLNSQLVCCVVPHDDDPVVSVVSSVSSSVSSVVVVVVVVVVVD

Mean predicted aligned error: 2.61 Å